Protein AF-A0A822BFQ2-F1 (afdb_monomer)

Sequence (80 aa):
MNIYIYNVQCRGGALELELAFINTNANALGISIEINPNALALLALELELAFINTNANALGISIEINPNALALLALELINA

Nearest PDB structures (foldseek):
  6eka-assembly1_A  TM=1.695E-01  e=6.233E+00  Podospora anserina S mat+

pLDDT: mean 73.5, std 9.2, range [46.5, 84.81]

Mean predicted aligned error: 7.28 Å

Solvent-accessible surface area (backbone atoms only — not comparable to full-atom values): 4612 Å² total; per-residue (Å²): 120,68,46,78,50,75,49,80,47,78,59,97,38,31,41,40,37,39,42,36,39,32,53,31,77,38,74,60,47,78,48,78,47,80,46,75,52,84,85,46,55,35,40,31,41,41,38,39,41,31,67,44,75,50,47,59,80,38,80,46,82,47,80,47,69,54,74,90,26,60,59,69,75,48,79,48,82,45,82,98

Secondary structure (DSSP, 8-state):
--EEEEEEEEETTEEEEEEEEES-EES-EEEEEEE--SSS-EEEEEEEEEEES-EES-EEEEEEE-GGGEEEEEEEEEE-

Foldseek 3Di:
DWDWDWDWDDDPLETEIEIETALAEEQEDEAEAEAEDDPGANAEYEYEYEYHNHHYVYYYYHYHYDPPRYPHNYYYYHYD

Radius of gyration: 13.8 Å; Cα contacts (8 Å, |Δi|>4): 183; chains: 1; bounding box: 32×24×38 Å

Structure (mmCIF, N/CA/C/O backbone):
data_AF-A0A822BFQ2-F1
#
_entry.id   AF-A0A822BFQ2-F1
#
loop_
_atom_site.group_PDB
_atom_site.id
_atom_site.type_symbol
_atom_site.label_atom_id
_atom_site.label_alt_id
_atom_site.label_comp_id
_atom_site.label_asym_id
_atom_site.label_entity_id
_atom_site.label_seq_id
_atom_site.pdbx_PDB_ins_code
_atom_site.Cartn_x
_atom_site.Cartn_y
_atom_site.Cartn_z
_atom_site.occupancy
_atom_site.B_iso_or_equiv
_atom_site.auth_seq_id
_atom_site.auth_comp_id
_atom_site.auth_asym_id
_atom_site.auth_atom_id
_atom_site.pdbx_PDB_model_num
ATOM 1 N N . MET A 1 1 ? -19.288 10.524 9.175 1.00 46.50 1 MET A N 1
ATOM 2 C CA . MET A 1 1 ? -19.113 10.503 7.710 1.00 46.50 1 MET A CA 1
ATOM 3 C C . MET A 1 1 ? -17.622 10.532 7.485 1.00 46.50 1 MET A C 1
ATOM 5 O O . MET A 1 1 ? -17.013 11.543 7.805 1.00 46.50 1 MET A O 1
ATOM 9 N N . ASN A 1 2 ? -17.046 9.412 7.063 1.00 56.75 2 ASN A N 1
ATOM 10 C CA . ASN A 1 2 ? -15.617 9.337 6.787 1.00 56.75 2 ASN A CA 1
ATOM 11 C C . ASN A 1 2 ? -15.407 9.945 5.401 1.00 56.75 2 ASN A C 1
ATOM 13 O O . ASN A 1 2 ? -16.105 9.559 4.461 1.00 56.75 2 ASN A O 1
ATOM 17 N N . ILE A 1 3 ? -14.522 10.930 5.290 1.00 54.09 3 ILE A N 1
ATOM 18 C CA . ILE A 1 3 ? -14.147 11.498 3.995 1.00 54.09 3 ILE A CA 1
ATOM 19 C C . ILE A 1 3 ? -12.821 10.854 3.617 1.00 54.09 3 ILE A C 1
ATOM 21 O O . ILE A 1 3 ? -11.849 10.965 4.364 1.00 54.09 3 ILE A O 1
ATOM 25 N N . TYR A 1 4 ? -12.828 10.168 2.478 1.00 68.44 4 TYR A N 1
ATOM 26 C CA . TYR A 1 4 ? -11.654 9.563 1.870 1.00 68.44 4 TYR A CA 1
ATOM 27 C C . TYR A 1 4 ? -11.294 10.413 0.657 1.00 68.44 4 TYR A C 1
ATOM 29 O O . TYR A 1 4 ? -12.072 10.482 -0.297 1.00 68.44 4 TYR A O 1
ATOM 37 N N . ILE A 1 5 ? -10.160 11.101 0.716 1.00 60.50 5 ILE A N 1
ATOM 38 C CA . ILE A 1 5 ? -9.595 11.788 -0.447 1.00 60.50 5 ILE A CA 1
ATOM 39 C C . ILE A 1 5 ? -8.483 10.887 -0.953 1.00 60.50 5 ILE A C 1
ATOM 41 O O . ILE A 1 5 ? -7.627 10.488 -0.167 1.00 60.50 5 ILE A O 1
ATOM 45 N N . TYR A 1 6 ? -8.534 10.537 -2.235 1.00 74.94 6 TYR A N 1
ATOM 46 C CA . TYR A 1 6 ? -7.476 9.768 -2.862 1.00 74.94 6 TYR A CA 1
ATOM 47 C C . TYR A 1 6 ? -6.956 10.488 -4.100 1.00 74.94 6 TYR A C 1
ATOM 49 O O . TYR A 1 6 ? -7.740 10.978 -4.917 1.00 74.94 6 TYR A O 1
ATOM 57 N N . ASN A 1 7 ? -5.635 10.550 -4.226 1.00 75.94 7 ASN A N 1
ATOM 58 C CA . ASN A 1 7 ? -4.955 11.001 -5.430 1.00 75.94 7 ASN A CA 1
ATOM 59 C C . ASN A 1 7 ? -4.163 9.830 -6.010 1.00 75.94 7 ASN A C 1
ATOM 61 O O . ASN A 1 7 ? -3.533 9.077 -5.271 1.00 75.94 7 ASN A O 1
ATOM 65 N N . VAL A 1 8 ? -4.235 9.664 -7.329 1.00 77.62 8 VAL A N 1
ATOM 66 C CA . VAL A 1 8 ? -3.514 8.619 -8.057 1.00 77.62 8 VAL A CA 1
ATOM 67 C C . VAL A 1 8 ? -2.771 9.285 -9.196 1.00 77.62 8 VAL A C 1
ATOM 69 O O . VAL A 1 8 ? -3.393 9.790 -10.134 1.00 77.62 8 VAL A O 1
ATOM 72 N N . GLN A 1 9 ? -1.445 9.270 -9.129 1.00 77.81 9 GLN A N 1
ATOM 73 C CA . GLN A 1 9 ? -0.598 9.834 -10.171 1.00 77.81 9 GLN A CA 1
ATOM 74 C C . GLN A 1 9 ? 0.335 8.765 -10.725 1.00 77.81 9 GLN A C 1
ATOM 76 O O . GLN A 1 9 ? 0.913 7.974 -9.988 1.00 77.81 9 GLN A O 1
ATOM 81 N N . CYS A 1 10 ? 0.475 8.733 -12.050 1.00 72.81 10 CYS A N 1
ATOM 82 C CA . CYS A 1 10 ? 1.434 7.871 -12.727 1.00 72.81 10 CYS A CA 1
ATOM 83 C C . CYS A 1 10 ? 2.406 8.742 -13.517 1.00 72.81 10 CYS A C 1
ATOM 85 O O . CYS A 1 10 ? 2.002 9.444 -14.450 1.00 72.81 10 CYS A O 1
ATOM 87 N N . ARG A 1 11 ? 3.691 8.706 -13.153 1.00 75.00 11 ARG A N 1
ATOM 88 C CA . ARG A 1 11 ? 4.730 9.509 -13.805 1.00 75.00 11 ARG A CA 1
ATOM 89 C C . ARG A 1 11 ? 5.981 8.675 -14.041 1.00 75.00 11 ARG A C 1
ATOM 91 O O . ARG A 1 11 ? 6.625 8.212 -13.112 1.00 75.00 11 ARG A O 1
ATOM 98 N N . GLY A 1 12 ? 6.337 8.482 -15.312 1.00 72.25 12 GLY A N 1
ATOM 99 C CA . GLY A 1 12 ? 7.588 7.810 -15.688 1.00 72.25 12 GLY A CA 1
ATOM 100 C C . GLY A 1 12 ? 7.725 6.361 -15.199 1.00 72.25 12 GLY A C 1
ATOM 101 O O . GLY A 1 12 ? 8.846 5.902 -15.018 1.00 72.25 12 GLY A O 1
ATOM 102 N N . GLY A 1 13 ? 6.613 5.651 -14.973 1.00 76.06 13 GLY A N 1
ATOM 103 C CA . GLY A 1 13 ? 6.615 4.287 -14.427 1.00 76.06 13 GLY A CA 1
ATOM 104 C C . GLY A 1 13 ? 6.584 4.212 -12.897 1.00 76.06 13 GLY A C 1
ATOM 105 O O . GLY A 1 13 ? 6.608 3.109 -12.363 1.00 76.06 13 GLY A O 1
ATOM 106 N N . ALA A 1 14 ? 6.509 5.343 -12.192 1.00 79.12 14 ALA A N 1
ATOM 107 C CA . ALA A 1 14 ? 6.171 5.387 -10.773 1.00 79.12 14 ALA A CA 1
ATOM 108 C C . ALA A 1 14 ? 4.661 5.601 -10.589 1.00 79.12 14 ALA A C 1
ATOM 110 O O . ALA A 1 14 ? 4.051 6.354 -11.355 1.00 79.12 14 ALA A O 1
ATOM 111 N N . LEU A 1 15 ? 4.082 4.933 -9.591 1.00 80.06 15 LEU A N 1
ATOM 112 C CA . LEU A 1 15 ? 2.714 5.145 -9.122 1.00 80.06 15 LEU A CA 1
ATOM 113 C C . LEU A 1 15 ? 2.773 5.786 -7.736 1.00 80.06 15 LEU A C 1
ATOM 115 O O . LEU A 1 15 ? 3.329 5.199 -6.812 1.00 80.06 15 LEU A O 1
ATOM 119 N N . GLU A 1 16 ? 2.182 6.965 -7.612 1.00 83.44 16 GLU A N 1
ATOM 120 C CA . GLU A 1 16 ? 2.023 7.690 -6.354 1.00 83.44 16 GLU A CA 1
ATOM 121 C C . GLU A 1 16 ? 0.551 7.601 -5.939 1.00 83.44 16 GLU A C 1
ATOM 123 O O . GLU A 1 16 ? -0.355 7.924 -6.722 1.00 83.44 16 GLU A O 1
ATOM 128 N N . LEU A 1 17 ? 0.317 7.118 -4.720 1.00 80.69 17 LEU A N 1
ATOM 129 C CA . LEU A 1 17 ? -0.995 6.992 -4.101 1.00 80.69 17 LEU A CA 1
ATOM 130 C C . LEU A 1 17 ? -1.015 7.804 -2.811 1.00 80.69 17 LEU A C 1
ATOM 132 O O . LEU A 1 17 ? -0.297 7.489 -1.870 1.00 80.69 17 LEU A O 1
ATOM 136 N N . GLU A 1 18 ? -1.889 8.799 -2.746 1.00 84.81 18 GLU A N 1
ATOM 137 C CA . GLU A 1 18 ? -2.127 9.577 -1.531 1.00 84.81 18 GLU A CA 1
ATOM 138 C C . GLU A 1 18 ? -3.524 9.241 -1.013 1.00 84.81 18 GLU A C 1
ATOM 140 O O . GLU A 1 18 ? -4.496 9.343 -1.765 1.00 84.81 18 GLU A O 1
ATOM 145 N N . LEU A 1 19 ? -3.641 8.824 0.248 1.00 82.69 19 LEU A N 1
ATOM 146 C CA . LEU A 1 19 ? -4.911 8.504 0.897 1.00 82.69 19 LEU A CA 1
ATOM 147 C C . LEU A 1 19 ? -5.063 9.313 2.185 1.00 82.69 19 LEU A C 1
ATOM 149 O O . LEU A 1 19 ? -4.372 9.067 3.173 1.00 82.69 19 LEU A O 1
ATOM 153 N N . ALA A 1 20 ? -6.036 10.223 2.210 1.00 83.25 20 ALA A N 1
ATOM 154 C CA . ALA A 1 20 ? -6.384 10.982 3.404 1.00 83.25 20 ALA A CA 1
ATOM 155 C C . ALA A 1 20 ? -7.682 10.468 4.038 1.00 83.25 20 ALA A C 1
ATOM 157 O O . ALA A 1 20 ? -8.735 10.408 3.395 1.00 83.25 20 ALA A O 1
ATOM 158 N N . PHE A 1 21 ? -7.608 10.160 5.330 1.00 82.62 21 PHE A N 1
ATOM 159 C CA . PHE A 1 21 ? -8.711 9.709 6.169 1.00 82.62 21 PHE A CA 1
ATOM 160 C C . PHE A 1 21 ? -9.109 10.832 7.121 1.00 82.62 21 PHE A C 1
ATOM 162 O O . PHE A 1 21 ? -8.366 11.152 8.053 1.00 82.62 21 PHE A O 1
ATOM 169 N N . ILE A 1 22 ? -10.289 11.423 6.906 1.00 81.75 22 ILE A N 1
ATOM 170 C CA . ILE A 1 22 ? -10.760 12.569 7.695 1.00 81.75 22 ILE A CA 1
ATOM 171 C C . ILE A 1 22 ? -11.992 12.195 8.519 1.00 81.75 22 ILE A C 1
ATOM 173 O O . ILE A 1 22 ? -12.971 11.666 7.982 1.00 81.75 22 ILE A O 1
ATOM 177 N N . ASN A 1 23 ? -11.959 12.522 9.816 1.00 81.81 23 ASN A N 1
ATOM 178 C CA . ASN A 1 23 ? -13.041 12.283 10.781 1.00 81.81 23 ASN A CA 1
ATOM 179 C C . ASN A 1 23 ? -13.477 10.809 10.842 1.00 81.81 23 ASN A C 1
ATOM 181 O O . ASN A 1 23 ? -14.670 10.505 10.947 1.00 81.81 23 ASN A O 1
ATOM 185 N N . THR A 1 24 ? -12.513 9.891 10.746 1.00 78.94 24 THR A N 1
ATOM 186 C CA . THR A 1 24 ? -12.783 8.452 10.759 1.00 78.94 24 THR A CA 1
ATOM 187 C C . THR A 1 24 ? -12.708 7.919 12.183 1.00 78.94 24 THR A C 1
ATOM 189 O O . THR A 1 24 ? -11.671 8.014 12.822 1.00 78.94 24 THR A O 1
ATOM 192 N N . ASN A 1 25 ? -13.787 7.333 12.697 1.00 82.69 25 ASN A N 1
ATOM 193 C CA . ASN A 1 25 ? -13.757 6.596 13.963 1.00 82.69 25 ASN A CA 1
ATOM 194 C C . ASN A 1 25 ? -14.138 5.140 13.692 1.00 82.69 25 ASN A C 1
ATOM 196 O O . ASN A 1 25 ? -15.274 4.865 13.298 1.00 82.69 25 ASN A O 1
ATOM 200 N N . ALA A 1 26 ? -13.183 4.226 13.843 1.00 76.62 26 ALA A N 1
ATOM 201 C CA . ALA A 1 26 ? -13.367 2.816 13.532 1.00 76.62 26 ALA A CA 1
ATOM 202 C C . ALA A 1 26 ? -12.604 1.930 14.522 1.00 76.62 26 ALA A C 1
ATOM 204 O O . ALA A 1 26 ? -11.482 2.228 14.903 1.00 76.62 26 ALA A O 1
ATOM 205 N N . ASN A 1 27 ? -13.162 0.777 14.899 1.00 79.75 27 ASN A N 1
ATOM 206 C CA . ASN A 1 27 ? -12.390 -0.202 15.677 1.00 79.75 27 ASN A CA 1
ATOM 207 C C . ASN A 1 27 ? -11.209 -0.764 14.870 1.00 79.75 27 ASN A C 1
ATOM 209 O O . ASN A 1 27 ? -10.166 -1.060 15.4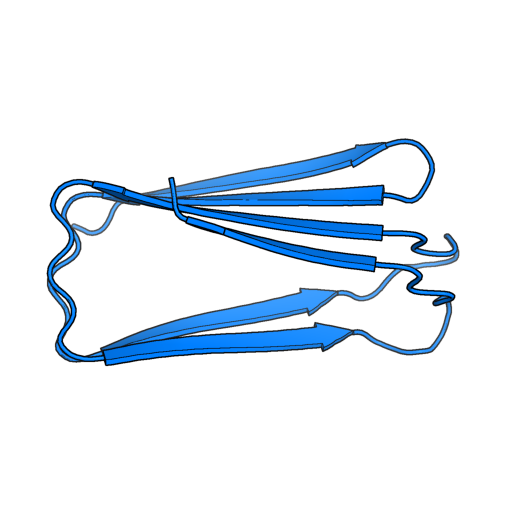41 1.00 79.75 27 ASN A O 1
ATOM 213 N N . ALA A 1 28 ? -11.359 -0.884 13.552 1.00 76.69 28 ALA A N 1
ATOM 214 C CA . ALA A 1 28 ? -10.287 -1.253 12.643 1.00 76.69 28 ALA A CA 1
ATOM 215 C C . ALA A 1 28 ? -10.455 -0.509 11.316 1.00 76.69 28 ALA A C 1
ATOM 217 O O . ALA A 1 28 ? -11.574 -0.391 10.811 1.00 76.69 28 ALA A O 1
ATOM 218 N N . LEU A 1 29 ? -9.345 -0.035 10.757 1.00 80.44 29 LEU A N 1
ATOM 219 C CA . LEU A 1 29 ? -9.272 0.563 9.433 1.00 80.44 29 LEU A CA 1
ATOM 220 C C . LEU A 1 2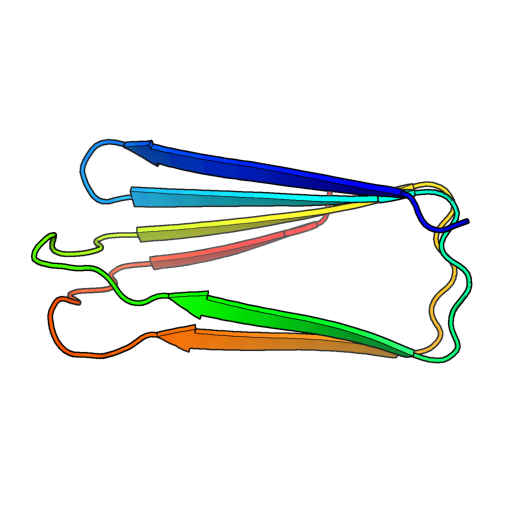9 ? -8.421 -0.340 8.537 1.00 80.44 29 LEU A C 1
ATOM 222 O O . LEU A 1 29 ? -7.243 -0.563 8.808 1.00 80.44 29 LEU A O 1
ATOM 226 N N . GLY A 1 30 ? -9.046 -0.894 7.501 1.00 79.81 30 GLY A N 1
ATOM 227 C CA . GLY A 1 30 ? -8.391 -1.740 6.509 1.00 79.81 30 GLY A CA 1
ATOM 228 C C . GLY A 1 30 ? -8.270 -1.008 5.181 1.00 79.81 30 GLY A C 1
ATOM 229 O O . GLY A 1 30 ? -9.267 -0.494 4.676 1.00 79.81 30 GLY A O 1
ATOM 230 N N . ILE A 1 31 ? -7.066 -0.980 4.622 1.00 78.19 31 ILE A N 1
ATOM 231 C CA . ILE A 1 31 ? -6.774 -0.427 3.301 1.00 78.19 31 ILE A CA 1
ATOM 232 C C . ILE A 1 31 ? -6.292 -1.583 2.431 1.00 78.19 31 ILE A C 1
ATOM 234 O O . ILE A 1 31 ? -5.327 -2.263 2.779 1.00 78.19 31 ILE A O 1
ATOM 238 N N . SER A 1 32 ? -6.977 -1.818 1.315 1.00 78.94 32 SER A N 1
ATOM 239 C CA . SER A 1 32 ? -6.570 -2.798 0.311 1.00 78.94 32 SER A CA 1
ATOM 240 C C . SER A 1 32 ? -6.367 -2.083 -1.014 1.00 78.94 32 SER A C 1
ATOM 242 O O . SER A 1 32 ? -7.255 -1.362 -1.469 1.00 78.94 32 SER A O 1
ATOM 244 N N . ILE A 1 33 ? -5.178 -2.239 -1.587 1.00 76.50 33 ILE A N 1
ATOM 245 C CA . ILE A 1 33 ? -4.787 -1.630 -2.854 1.00 76.50 33 ILE A CA 1
ATOM 246 C C . ILE A 1 33 ? -4.428 -2.764 -3.811 1.00 76.50 33 ILE A C 1
ATOM 248 O O . ILE A 1 33 ? -3.493 -3.517 -3.549 1.00 76.50 33 ILE A O 1
ATOM 252 N N . GLU A 1 34 ? -5.159 -2.866 -4.918 1.00 76.69 34 GLU A N 1
ATOM 253 C CA . GLU A 1 34 ? -4.844 -3.775 -6.021 1.00 76.69 34 GLU A CA 1
ATOM 254 C C . GLU A 1 34 ? -4.278 -2.969 -7.193 1.00 76.69 34 GLU A C 1
ATOM 256 O O . GLU A 1 34 ? -4.911 -2.032 -7.685 1.00 76.69 34 GLU A O 1
ATOM 261 N N . ILE A 1 35 ? -3.077 -3.328 -7.646 1.00 74.38 35 ILE A N 1
ATOM 262 C CA . ILE A 1 35 ? -2.397 -2.659 -8.755 1.00 74.38 35 ILE A CA 1
ATOM 263 C C . ILE A 1 35 ? -2.241 -3.655 -9.900 1.00 74.38 35 ILE A C 1
ATOM 265 O O . ILE A 1 35 ? -1.499 -4.634 -9.802 1.00 74.38 35 ILE A O 1
ATOM 269 N N . ASN A 1 36 ? -2.922 -3.376 -11.012 1.00 74.88 36 ASN A N 1
ATOM 270 C CA . ASN A 1 36 ? -2.841 -4.167 -12.236 1.00 74.88 36 ASN A CA 1
ATOM 271 C C . ASN A 1 36 ? -2.304 -3.304 -13.391 1.00 74.88 36 ASN A C 1
ATOM 273 O O . ASN A 1 36 ? -3.081 -2.650 -14.096 1.0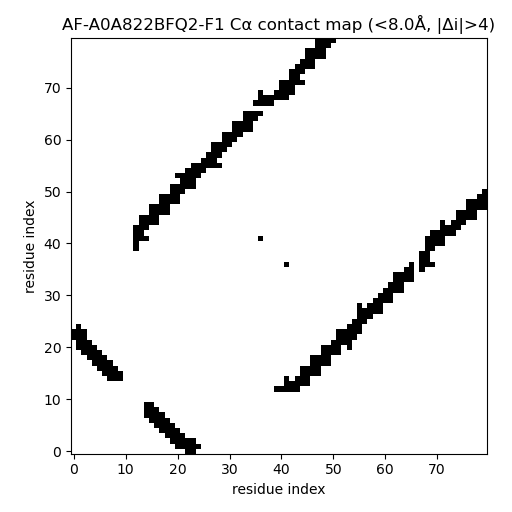0 74.88 36 ASN A O 1
ATOM 277 N N . PRO A 1 37 ? -0.973 -3.228 -13.563 1.00 65.69 37 PRO A N 1
ATOM 278 C CA . PRO A 1 37 ? -0.390 -2.427 -14.621 1.00 65.69 37 PRO A CA 1
ATOM 279 C C . PRO A 1 37 ? -0.625 -3.100 -15.977 1.00 65.69 37 PRO A C 1
ATOM 281 O O . PRO A 1 37 ? -0.006 -4.104 -16.326 1.00 65.69 37 PRO A O 1
ATOM 284 N N . ASN A 1 38 ? -1.501 -2.503 -16.784 1.00 59.81 38 ASN A N 1
ATOM 285 C CA . ASN A 1 38 ? -1.657 -2.875 -18.184 1.00 59.81 38 ASN A CA 1
ATOM 286 C C . ASN A 1 38 ? -0.452 -2.335 -18.977 1.00 59.81 38 ASN A C 1
ATOM 288 O O . ASN A 1 38 ? -0.420 -1.168 -19.358 1.00 59.81 38 ASN A O 1
ATOM 292 N N . ALA A 1 39 ? 0.538 -3.196 -19.222 1.00 52.09 39 ALA A N 1
ATOM 293 C CA . ALA A 1 39 ? 1.650 -3.015 -20.168 1.00 52.09 39 ALA A CA 1
ATOM 294 C C . ALA A 1 39 ? 2.779 -2.015 -19.823 1.00 52.09 39 ALA A C 1
ATOM 296 O O . ALA A 1 39 ? 3.762 -1.961 -20.563 1.00 52.09 39 ALA A O 1
ATOM 297 N N . LEU A 1 40 ? 2.710 -1.269 -18.717 1.00 55.91 40 LEU A N 1
ATOM 298 C CA . LEU A 1 40 ? 3.812 -0.415 -18.249 1.00 55.91 40 LEU A CA 1
ATOM 299 C C . LEU A 1 40 ? 4.561 -1.092 -17.102 1.00 55.91 40 LEU A C 1
ATOM 301 O O . LEU A 1 40 ? 3.947 -1.472 -16.110 1.00 55.91 40 LEU A O 1
ATOM 305 N N . ALA A 1 41 ? 5.885 -1.212 -17.240 1.00 66.88 41 ALA A N 1
ATOM 306 C CA . ALA A 1 41 ? 6.760 -1.640 -16.156 1.00 66.88 41 ALA A CA 1
ATOM 307 C C . ALA A 1 41 ? 6.614 -0.666 -14.979 1.00 66.88 41 ALA A C 1
ATOM 309 O O . ALA A 1 41 ? 7.097 0.463 -15.065 1.00 66.88 41 ALA A O 1
ATOM 310 N N . LEU A 1 42 ? 5.925 -1.070 -13.908 1.00 72.12 42 LEU A N 1
ATOM 311 C CA . LEU A 1 42 ? 5.883 -0.270 -12.685 1.00 72.12 42 LEU A CA 1
ATOM 312 C C . LEU A 1 42 ? 7.246 -0.397 -11.998 1.00 72.12 42 LEU A C 1
ATOM 314 O O . LEU A 1 42 ? 7.638 -1.490 -11.590 1.00 72.12 42 LEU A O 1
ATOM 318 N N . LEU A 1 43 ? 7.968 0.719 -11.929 1.00 72.75 43 LEU A N 1
ATOM 319 C CA . LEU A 1 43 ? 9.323 0.816 -11.392 1.00 72.75 43 LEU A CA 1
ATOM 320 C C . LEU A 1 43 ? 9.320 1.161 -9.901 1.00 72.75 43 LEU A C 1
ATOM 322 O O . LEU A 1 43 ? 10.193 0.700 -9.169 1.00 72.75 43 LEU A O 1
ATOM 326 N N . ALA A 1 44 ? 8.345 1.947 -9.443 1.00 76.69 44 ALA A N 1
ATOM 327 C CA . ALA A 1 44 ? 8.234 2.381 -8.053 1.00 76.69 44 ALA A CA 1
ATOM 328 C C . ALA A 1 44 ? 6.768 2.555 -7.636 1.00 76.69 44 ALA A C 1
ATOM 330 O O . ALA A 1 44 ? 5.930 2.937 -8.457 1.00 76.69 44 ALA A O 1
ATOM 331 N N . LEU A 1 45 ? 6.484 2.283 -6.362 1.00 78.56 45 LEU A N 1
ATOM 332 C CA . LEU A 1 45 ? 5.208 2.563 -5.710 1.00 78.56 45 LEU A CA 1
ATOM 333 C C . LEU A 1 45 ? 5.461 3.391 -4.449 1.00 78.56 45 LEU A C 1
ATOM 335 O O . LEU A 1 45 ? 6.152 2.931 -3.539 1.00 78.56 45 LEU A O 1
ATOM 339 N N . GLU A 1 46 ? 4.866 4.574 -4.393 1.00 81.31 46 GLU A N 1
ATOM 340 C CA . GLU A 1 46 ? 4.863 5.436 -3.215 1.00 81.31 46 GLU A CA 1
ATOM 341 C C . GLU A 1 46 ? 3.437 5.529 -2.674 1.00 81.31 46 GLU A C 1
ATOM 343 O O . GLU A 1 46 ? 2.493 5.801 -3.422 1.00 81.31 46 GLU A O 1
ATOM 348 N N . LEU A 1 47 ? 3.276 5.238 -1.384 1.00 81.00 47 LEU A N 1
ATOM 349 C CA . LEU A 1 47 ? 1.999 5.304 -0.686 1.00 81.00 47 LEU A CA 1
ATOM 350 C C . LEU A 1 47 ? 2.111 6.271 0.490 1.00 81.00 47 LEU A C 1
ATOM 352 O O . LEU A 1 47 ? 2.801 5.987 1.469 1.00 81.00 47 LEU A O 1
ATOM 356 N N . GLU A 1 48 ? 1.375 7.371 0.417 1.00 84.00 48 GLU A N 1
ATOM 357 C CA . GLU A 1 48 ? 1.236 8.345 1.492 1.00 84.00 48 GLU A CA 1
ATOM 358 C C . GLU A 1 48 ? -0.132 8.195 2.162 1.00 84.00 48 GLU A C 1
ATOM 360 O O . GLU A 1 48 ? -1.178 8.204 1.505 1.00 84.00 48 GLU A O 1
ATOM 365 N N . LEU A 1 49 ? -0.130 8.034 3.485 1.00 81.56 49 LEU A N 1
ATOM 366 C CA . LEU A 1 49 ? -1.338 7.968 4.300 1.00 81.56 49 LEU A CA 1
ATOM 367 C C . LEU A 1 49 ? -1.385 9.163 5.247 1.00 81.56 49 LEU A C 1
ATOM 369 O O . LEU A 1 49 ? -0.479 9.345 6.056 1.00 81.56 49 LEU A O 1
ATOM 373 N N . ALA A 1 50 ? -2.478 9.920 5.193 1.00 83.31 50 ALA A N 1
ATOM 374 C CA . ALA A 1 50 ? -2.735 11.039 6.091 1.00 83.31 50 ALA A CA 1
ATOM 375 C C . ALA A 1 50 ? -3.967 10.759 6.961 1.00 83.31 50 ALA A C 1
ATOM 377 O O . ALA A 1 50 ? -5.056 10.454 6.461 1.00 83.31 50 ALA A O 1
ATOM 378 N N . PHE A 1 51 ? -3.826 10.894 8.280 1.00 81.00 51 PHE A N 1
ATOM 379 C CA . PHE A 1 51 ? -4.892 10.599 9.244 1.00 81.00 51 PHE A CA 1
ATOM 380 C C . PHE A 1 51 ? -5.309 11.859 10.015 1.00 81.00 51 PHE A C 1
ATOM 382 O O . PHE A 1 51 ? -4.728 12.204 11.040 1.00 81.00 51 PHE A O 1
ATOM 389 N N . ILE A 1 52 ? -6.372 12.536 9.568 1.00 82.38 52 ILE A N 1
ATOM 390 C CA . ILE A 1 52 ? -6.858 13.785 10.179 1.00 82.38 52 ILE A CA 1
ATOM 391 C C . ILE A 1 52 ? -8.098 13.502 11.027 1.00 82.38 52 ILE A C 1
ATOM 393 O O . ILE A 1 52 ? -9.129 13.063 10.517 1.00 82.38 52 ILE A O 1
ATOM 397 N N . ASN A 1 53 ? -8.031 13.787 12.331 1.00 81.38 53 ASN A N 1
ATOM 398 C CA . ASN A 1 53 ? -9.110 13.473 13.281 1.00 81.38 53 ASN A CA 1
ATOM 399 C C . ASN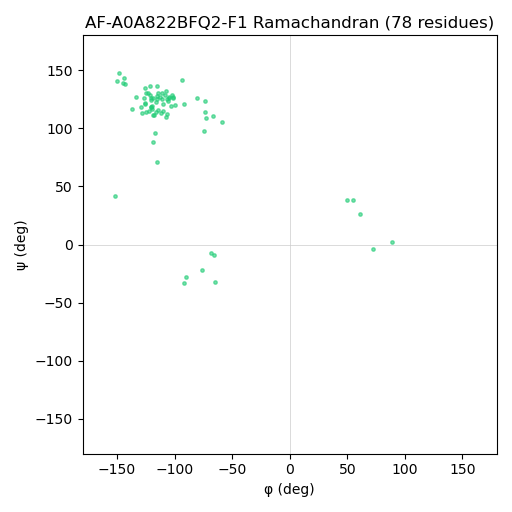 A 1 53 ? -9.589 12.015 13.160 1.00 81.38 53 ASN A C 1
ATOM 401 O O . ASN A 1 53 ? -10.788 11.731 13.221 1.00 81.38 53 ASN A O 1
ATOM 405 N N . THR A 1 54 ? -8.647 11.098 12.938 1.00 80.06 54 THR A N 1
ATOM 406 C CA . THR A 1 54 ? -8.934 9.676 12.786 1.00 80.06 54 THR A CA 1
ATOM 407 C C . THR A 1 54 ? -8.579 8.934 14.069 1.00 80.06 54 THR A C 1
ATOM 409 O O . THR A 1 54 ? -7.485 9.086 14.605 1.00 80.06 54 THR A O 1
ATOM 412 N N . ASN A 1 55 ? -9.518 8.140 14.574 1.00 81.38 55 ASN A N 1
ATOM 413 C CA . ASN A 1 55 ? -9.338 7.244 15.704 1.00 81.38 55 ASN A CA 1
ATOM 414 C C . ASN A 1 55 ? -9.564 5.805 15.224 1.00 81.38 55 ASN A C 1
ATOM 416 O O . ASN A 1 55 ? -10.683 5.445 14.847 1.00 81.38 55 ASN A O 1
ATOM 420 N N . ALA A 1 56 ? -8.491 5.013 15.206 1.00 78.38 56 ALA A N 1
ATOM 421 C CA . ALA A 1 56 ? -8.528 3.605 14.845 1.00 78.38 56 ALA A CA 1
ATOM 422 C C . ALA A 1 56 ? -7.740 2.762 15.854 1.00 78.38 56 ALA A C 1
ATOM 424 O O . ALA A 1 56 ? -6.566 3.032 16.092 1.00 78.38 56 ALA A O 1
ATOM 425 N N . ASN A 1 57 ? -8.362 1.719 16.420 1.00 80.44 57 ASN A N 1
ATOM 426 C CA . ASN A 1 57 ? -7.663 0.813 17.348 1.00 80.44 57 ASN A CA 1
ATOM 427 C C . ASN A 1 57 ? -6.730 -0.167 16.615 1.00 80.44 57 ASN A C 1
ATOM 429 O O . ASN A 1 57 ? -5.807 -0.711 17.218 1.00 80.44 57 ASN A O 1
ATOM 433 N N . ALA A 1 58 ? -6.973 -0.402 15.325 1.00 77.25 58 ALA A N 1
ATOM 434 C CA . ALA A 1 58 ? -6.131 -1.215 14.461 1.00 77.25 58 ALA A CA 1
ATOM 435 C C . ALA A 1 58 ? -6.082 -0.621 13.047 1.00 77.25 58 ALA A C 1
ATOM 437 O O . ALA A 1 58 ? -7.116 -0.224 12.506 1.00 77.25 58 ALA A O 1
ATOM 438 N N . LEU A 1 59 ? -4.891 -0.603 12.446 1.00 79.69 59 LEU A N 1
ATOM 439 C CA . LEU A 1 59 ? -4.662 -0.240 11.047 1.00 79.69 59 LEU A CA 1
ATOM 440 C C . LEU A 1 59 ? -4.051 -1.442 10.322 1.00 79.69 59 LEU A C 1
ATOM 442 O O . LEU A 1 59 ? -3.038 -1.981 10.765 1.00 79.69 59 LEU A O 1
ATOM 446 N N . GLY A 1 60 ? -4.667 -1.857 9.218 1.00 79.25 60 GLY A N 1
ATOM 447 C CA . GLY A 1 60 ? -4.154 -2.906 8.341 1.00 79.25 60 GLY A CA 1
ATOM 448 C C . GLY A 1 60 ? -4.044 -2.402 6.909 1.00 79.25 60 GLY A C 1
ATOM 449 O O . GLY A 1 60 ? -5.004 -1.845 6.382 1.00 79.25 60 GLY A O 1
ATOM 450 N N . ILE A 1 61 ? -2.889 -2.614 6.279 1.00 77.81 61 ILE A N 1
ATOM 451 C CA . ILE A 1 61 ? -2.644 -2.261 4.877 1.00 77.81 61 ILE A CA 1
ATOM 452 C C . ILE A 1 61 ? -2.258 -3.535 4.134 1.00 77.81 61 ILE A C 1
ATOM 454 O O . ILE A 1 61 ? -1.367 -4.266 4.565 1.00 77.81 61 ILE A O 1
ATOM 458 N N . SER A 1 62 ? -2.936 -3.803 3.024 1.00 79.50 62 SER A N 1
ATOM 459 C CA . SER A 1 62 ? -2.629 -4.902 2.118 1.00 79.50 62 SER A CA 1
ATOM 460 C C . SER A 1 62 ? -2.478 -4.347 0.709 1.00 79.50 62 SER A C 1
ATOM 462 O O . SER A 1 62 ? -3.355 -3.634 0.221 1.00 79.50 62 SER A O 1
ATOM 464 N N . ILE A 1 63 ? -1.349 -4.649 0.076 1.00 75.81 63 ILE A N 1
ATOM 465 C CA . ILE A 1 63 ? -1.058 -4.241 -1.295 1.00 75.81 63 ILE A CA 1
ATOM 466 C C . ILE A 1 63 ? -0.856 -5.514 -2.104 1.00 75.81 63 ILE A C 1
ATOM 468 O O . ILE A 1 63 ? 0.043 -6.304 -1.808 1.00 75.81 63 ILE A O 1
ATOM 472 N N . GLU A 1 64 ? -1.697 -5.705 -3.111 1.00 77.75 64 GLU A N 1
AT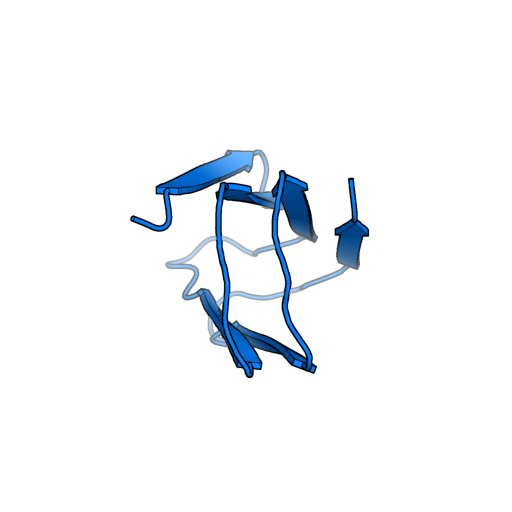OM 473 C CA . GLU A 1 64 ? -1.578 -6.781 -4.083 1.00 77.75 64 GLU A CA 1
ATOM 474 C C . GLU A 1 64 ? -1.210 -6.187 -5.438 1.00 77.75 64 GLU A C 1
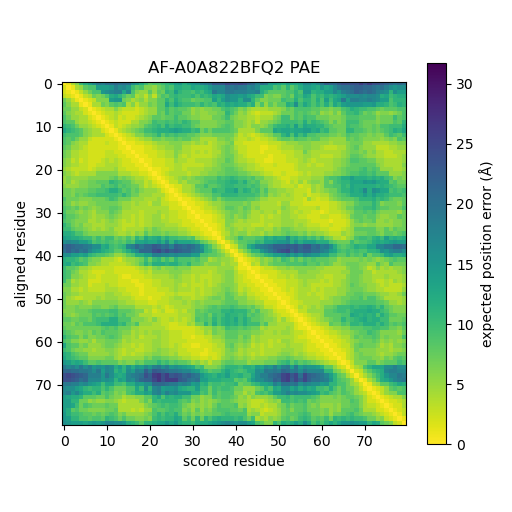ATOM 476 O O . GLU A 1 64 ? -1.808 -5.216 -5.902 1.00 77.75 64 GLU A O 1
ATOM 481 N N . ILE A 1 65 ? -0.187 -6.755 -6.070 1.00 72.81 65 ILE A N 1
ATOM 482 C CA . ILE A 1 65 ? 0.349 -6.235 -7.320 1.00 72.81 65 ILE A CA 1
ATOM 483 C C . ILE A 1 65 ? 0.434 -7.378 -8.331 1.00 72.81 65 ILE A C 1
ATOM 485 O O . ILE A 1 65 ? 1.144 -8.361 -8.114 1.00 72.81 65 ILE A O 1
ATOM 489 N N . ASN A 1 66 ? -0.298 -7.255 -9.440 1.00 72.44 66 ASN A N 1
ATOM 490 C CA . ASN A 1 66 ? -0.397 -8.309 -10.446 1.00 72.44 66 ASN A CA 1
ATOM 491 C C . ASN A 1 66 ? 0.907 -8.404 -11.271 1.00 72.44 66 ASN A C 1
ATOM 493 O O . ASN A 1 66 ? 1.300 -7.415 -11.892 1.00 72.44 66 ASN A O 1
ATOM 497 N N . PRO A 1 67 ? 1.579 -9.570 -11.330 1.00 56.34 67 PRO A N 1
ATOM 498 C CA . PRO A 1 67 ? 2.963 -9.700 -11.803 1.00 56.34 67 PRO A CA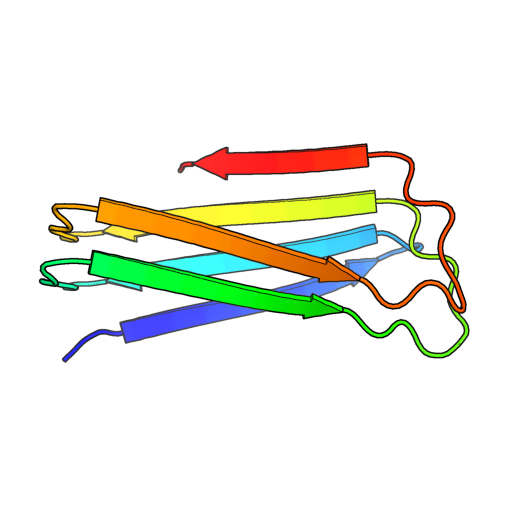 1
ATOM 499 C C . PRO A 1 67 ? 3.199 -9.447 -13.299 1.00 56.34 67 PRO A C 1
ATOM 501 O O . PRO A 1 67 ? 4.352 -9.404 -13.724 1.00 56.34 67 PRO A O 1
ATOM 504 N N . ASN A 1 68 ? 2.157 -9.279 -14.118 1.00 55.75 68 ASN A N 1
ATOM 505 C CA . ASN A 1 68 ? 2.296 -9.301 -15.579 1.00 55.75 68 ASN A CA 1
ATOM 506 C C . ASN A 1 68 ? 3.122 -8.143 -16.182 1.00 55.75 68 ASN A C 1
ATOM 508 O O . ASN A 1 68 ? 3.455 -8.206 -17.366 1.00 55.75 68 ASN A O 1
ATOM 512 N N . ALA A 1 69 ? 3.495 -7.118 -15.404 1.00 52.88 69 ALA A N 1
ATOM 513 C CA . ALA A 1 69 ? 4.355 -6.030 -15.874 1.00 52.88 69 ALA A CA 1
ATOM 514 C C . ALA A 1 69 ? 5.197 -5.366 -14.763 1.00 52.88 69 ALA A C 1
ATOM 516 O O . ALA A 1 69 ? 5.297 -4.145 -14.737 1.00 52.88 69 ALA A O 1
ATOM 517 N N . LEU A 1 70 ? 5.799 -6.109 -13.823 1.00 57.41 70 LEU A N 1
ATOM 518 C CA . LEU A 1 70 ? 6.551 -5.472 -12.726 1.00 57.41 70 LEU A CA 1
ATOM 519 C C . LEU A 1 70 ? 8.026 -5.833 -12.627 1.00 57.41 70 LEU A C 1
ATOM 521 O O . LEU A 1 70 ? 8.404 -6.984 -12.432 1.00 57.41 70 LEU A O 1
ATOM 525 N N . ALA A 1 71 ? 8.831 -4.773 -12.622 1.00 60.28 71 ALA A N 1
ATOM 526 C CA . ALA A 1 71 ? 10.120 -4.708 -11.960 1.00 60.28 71 ALA A CA 1
ATOM 527 C C . ALA A 1 71 ? 9.988 -3.657 -10.848 1.00 60.28 71 ALA A C 1
ATOM 529 O O . ALA A 1 71 ? 10.498 -2.550 -10.986 1.00 60.28 71 ALA A O 1
ATOM 530 N N . LEU A 1 72 ? 9.233 -3.969 -9.786 1.00 62.53 72 LEU A N 1
ATOM 531 C CA . LEU A 1 72 ? 9.099 -3.060 -8.648 1.00 62.53 72 LEU A CA 1
ATOM 532 C C . LEU A 1 72 ? 10.455 -2.950 -7.950 1.00 62.53 72 LEU A C 1
ATOM 534 O O . LEU A 1 72 ? 10.925 -3.916 -7.350 1.00 62.53 72 LEU A O 1
ATOM 538 N N . LEU A 1 73 ? 11.086 -1.785 -8.048 1.00 61.16 73 LEU A N 1
ATOM 539 C CA . LEU A 1 73 ? 12.400 -1.534 -7.462 1.00 61.16 73 LEU A CA 1
ATOM 540 C C . LEU A 1 73 ? 12.294 -0.988 -6.036 1.00 61.16 73 LEU A C 1
ATOM 542 O O . LEU A 1 73 ? 13.205 -1.208 -5.240 1.00 61.16 73 LEU A O 1
ATOM 546 N N . ALA A 1 74 ? 11.200 -0.291 -5.712 1.00 65.88 74 ALA A N 1
ATOM 547 C CA . ALA A 1 74 ? 11.002 0.350 -4.417 1.00 65.88 74 ALA A CA 1
ATOM 548 C C . ALA A 1 74 ? 9.518 0.424 -4.021 1.00 65.88 74 ALA A C 1
ATOM 550 O O . ALA A 1 74 ? 8.658 0.698 -4.861 1.00 65.88 74 ALA A O 1
ATOM 551 N N . LEU A 1 75 ? 9.259 0.199 -2.730 1.00 70.88 75 LEU A N 1
ATOM 552 C CA . LEU A 1 75 ? 7.996 0.468 -2.045 1.00 70.88 75 LEU A CA 1
ATOM 553 C C . LEU A 1 75 ? 8.297 1.351 -0.834 1.00 70.88 75 LEU A C 1
ATOM 555 O O . LEU A 1 75 ? 9.063 0.936 0.038 1.00 70.88 75 LEU A O 1
ATOM 559 N N . GLU A 1 76 ? 7.673 2.521 -0.771 1.00 73.81 76 GLU A N 1
ATOM 560 C CA . GLU A 1 76 ? 7.780 3.430 0.369 1.00 73.81 76 GLU A CA 1
ATOM 561 C C . GLU A 1 76 ? 6.392 3.729 0.941 1.00 73.81 76 GLU A C 1
ATOM 563 O O . GLU A 1 76 ? 5.451 4.024 0.203 1.00 73.81 76 GLU A O 1
ATOM 568 N N . LEU A 1 77 ? 6.265 3.591 2.264 1.00 70.38 77 LEU A N 1
ATOM 569 C CA . LEU A 1 77 ? 5.064 3.938 3.015 1.00 70.38 77 LEU A CA 1
ATOM 570 C C . LEU A 1 77 ? 5.381 5.148 3.890 1.00 70.38 77 LEU A C 1
ATOM 572 O O . LEU A 1 77 ? 6.160 5.036 4.840 1.00 70.38 77 LEU A O 1
ATOM 576 N N . ILE A 1 78 ? 4.745 6.272 3.585 1.00 72.25 78 ILE A N 1
ATOM 577 C CA . ILE A 1 78 ? 4.905 7.532 4.303 1.00 72.25 78 ILE A CA 1
ATOM 578 C C . ILE A 1 78 ? 3.633 7.786 5.112 1.00 72.25 78 ILE A C 1
ATOM 580 O O . ILE A 1 78 ? 2.517 7.640 4.616 1.00 72.25 78 ILE A O 1
ATOM 584 N N . ASN A 1 79 ? 3.806 8.126 6.388 1.00 67.38 79 ASN A N 1
ATOM 585 C CA . ASN A 1 79 ? 2.721 8.551 7.266 1.00 67.38 79 ASN A CA 1
ATOM 586 C C . ASN A 1 79 ? 2.899 10.046 7.543 1.00 67.38 79 ASN A C 1
ATOM 588 O O . ASN A 1 79 ? 3.915 10.419 8.139 1.00 67.38 79 ASN A O 1
ATOM 592 N N . ALA A 1 80 ? 1.950 10.862 7.086 1.00 60.44 80 ALA A N 1
ATOM 593 C CA . ALA A 1 80 ? 1.985 12.323 7.165 1.00 60.44 80 ALA A CA 1
ATOM 594 C C . ALA A 1 80 ? 1.064 12.880 8.262 1.00 60.44 80 ALA A C 1
ATOM 596 O O . ALA A 1 80 ? -0.073 12.371 8.428 1.00 60.44 80 ALA A O 1
#

=== Feature glossary ===
A reading guide for the features in this record.

Start from the sequence.

  · Sequence gives the chain of amino acids in standard one-letter code (A=alanine, C=cysteine, …, Y=tyrosine), read N→C. It is the only feature that is directly encoded by the gene; all structural features are derived from the folded form of this sequence.

Fold it, and you get atomic coordinates and the backbone conformation that goes with them.

  · The mmCIF table is the protein's shape written out atom by atom. For each backbone N, Cα, C, and carbonyl O, it records an (x, y, z) coordinate triple in Å plus the residue type, chain letter, and residue number.

  · Backbone dihedral angles. Every residue except chain termini has a φ (preceding-C → N → Cα → C) and a ψ (N → Cα → C → next-N). They are reported in degrees following the IUPAC sign convention. Secondary structure is essentially a statement about which (φ, ψ) basin each residue occupies.

  · DSSP 8-state secondary structure assigns each residue one of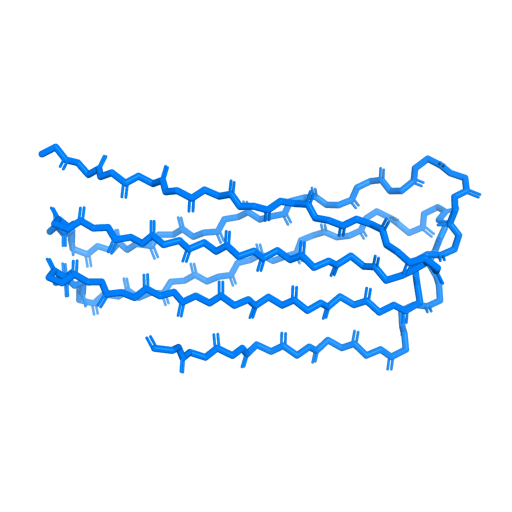 H (α-helix), G (3₁₀-helix), I (π-helix), E (extended β-strand), B (isolated β-bridge), T (hydrogen-bonded turn), S (bend), or '-' (coil). The assignment is computed from backbone hydrogen-bond geometry via the Kabsch–Sa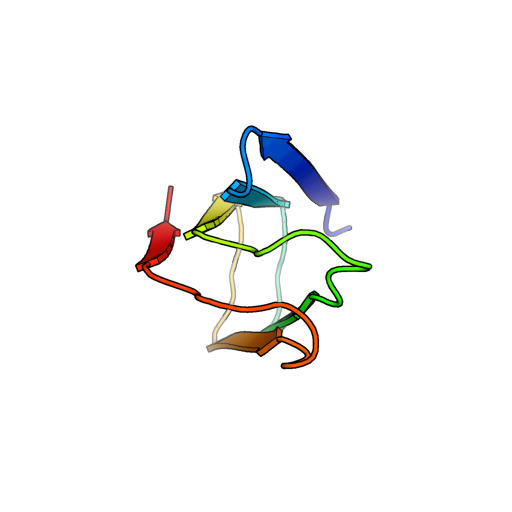nder algorithm.

  · P-SEA three-state annotation labels each residue as helix, strand, or coil based purely on the geometry of the Cα trace. It serves as a fallback when the full backbone (and thus DSSP) is unavailable.

Summarize the fold with a handful of shape descriptors and a per-residue structural alphabet.

  · Radius of gyration (Rg) is the root-mean-square distance of Cα atoms from their centroid — a single number for overall size and compactness. A globular domain of N residues has Rg ≈ 2.2·N^0.38 Å; an extended or disordered chain has a much larger Rg. The Cα contact count is the number of residue pairs whose Cα atoms are within 8 Å and are more than four positions apart in sequence — a standard proxy for tertiary packing density. The bounding box is the smallest axis-aligned box enclosing all Cα atoms.

  · Foldseek's 3Di representation compresses backbone geometry into a per-residue letter drawn from a learned twenty-state alphabet. It captures the tertiary interaction pattern around each residue — which residues are packed against it in space, regardless of where they are in sequence.

  · Accessible surface area quantifies burial. A residue with SASA near zero is packed into the hydrophobic core; one with SASA >100 Å² sits on the surface. Computed here via the Shrake–Rupley numerical algorithm with a 1.4 Å probe.

Ask how reliable the model is.

  · For AlphaFold models, the B-factor field carries pLDDT — the model's own estimate of local accuracy on a 0–100 scale. Regions with pLDDT<50 should be treated as essentially unmodeled; they often correspond to intrinsically disordered segments.

  · For experimental (PDB) structures, the B-factor (temperature factor) quantifies the positional spread of each atom in the crystal — a combination of thermal vibration and static disorder — in units of Å². High B-factors mark flexible loops or poorly resolved regions; low B-factors mark the rigid, well-ordered core.

  · PAE(i, j) answers: if I align the predicted and true structures on residue i, how far off (in Å) do I expect residue j to be? A block-diagonal PAE matrix with low values on the blocks and high values off-diagonal is the signature of a multi-domain protein with confidently predicted domains but uncertain inter-domain orientation.

Place it in context: what it resembles, what it is annotated as, and how it looks.

  · Structural nearest neighbors (via Foldseek easy-search vs the PDB). Reported per hit: target PDB id, E-value, and alignment TM-score. A TM-score above ~0.5 is the conventional threshold for 'same fold'.

  · Functional annotations link the protein to curated databases. InterPro entries identify conserved domains and families by matching the sequence against member-database signatures (Pfam, PROSITE, CDD, …). Gene Ontology (GO) terms describe molecular function, biological process, and cellular component in a controlled vocabulary. CATH places the structure in a hierarchical fold classification (Class/Architecture/Topology/Homologous-superfamily). The organism is the source species.

  · Plot images: a contact map (which residues are close in 3D, as an N×N binary image), a Ramachandran scatter (backbone torsion angles, revealing secondary-structure composition at a glance), and — for AlphaFold structures — a PAE heatmap (pairwise prediction confidence).

  · Structure images are PyMOL renders from six orthogonal camera directions. Cartoon representation draws helices as coils and strands as arrows; sticks shows the backbone as bonds; surface shows the solvent-excluded envelope. Rainbow coloring maps sequence position to hue (blue→red, N→C); chain coloring assigns a distinct color per polypeptide.